Protein AF-A0A3D0DCD0-F1 (afdb_monomer_lite)

Secondary structure (DSSP, 8-state):
-HHHHHHHHHHHHHHHHHHTT---------HHHHHHHHHHHHHHHHHHHHHHHHHHH--------------TT-----SGGGS-----PPPPP-GGG--HHHHHHHHHHHHHHHHHHS------HHHHHHHHHHHHHHHHHHHTT--S--

Radius of gyration: 26.13 Å; chains: 1; bounding box: 40×80×51 Å

pLDDT: mean 80.03, std 15.35, range [44.09, 97.31]

Foldseek 3Di:
DVVVVVVVVVVVVVVVVVVVPPDDDDDPDDVVNVVVVVVVVVVVVVVVVVVVVVCVVDVPPPPDDDDDDPCPPPDDDDDPVVDDDFDFDDDDDPPPPPLVVLSVVQRVVQRVCCVPVVDRDRDDSVVVVVVVVVVVVVVCVVCVNPPPPD

Structure (mmCIF, N/CA/C/O backbone):
data_AF-A0A3D0DCD0-F1
#
_entry.id   AF-A0A3D0DCD0-F1
#
loop_
_atom_site.group_PDB
_atom_site.id
_atom_site.type_symbol
_atom_site.label_atom_id
_atom_site.label_alt_id
_atom_site.label_comp_id
_atom_site.label_asym_id
_atom_site.label_entity_id
_atom_site.label_seq_id
_atom_site.pdbx_PDB_ins_code
_atom_site.Cartn_x
_atom_site.Cartn_y
_atom_site.Cartn_z
_atom_site.occupancy
_atom_site.B_iso_or_equiv
_atom_site.auth_seq_id
_atom_site.auth_comp_id
_atom_site.auth_asym_id
_atom_site.auth_atom_id
_atom_site.pdbx_PDB_model_num
ATOM 1 N N . MET A 1 1 ? -16.677 56.353 12.614 1.00 52.00 1 MET A N 1
ATOM 2 C CA . MET A 1 1 ? -15.373 55.793 12.181 1.00 52.00 1 MET A CA 1
ATOM 3 C C . MET A 1 1 ? -14.628 55.001 13.269 1.00 52.00 1 MET A C 1
ATOM 5 O O . MET A 1 1 ? -14.106 53.947 12.947 1.00 52.00 1 MET A O 1
ATOM 9 N N . LYS A 1 2 ? -14.634 55.399 14.556 1.00 46.50 2 LYS A N 1
ATOM 10 C CA . LYS A 1 2 ? -13.934 54.660 15.641 1.00 46.50 2 LYS A CA 1
ATOM 11 C C . LYS A 1 2 ? -14.470 53.238 15.945 1.00 46.50 2 LYS A C 1
ATOM 13 O O . LYS A 1 2 ? -13.689 52.369 16.303 1.00 46.50 2 LYS A O 1
ATOM 18 N N . LYS A 1 3 ? -15.774 52.969 15.758 1.00 46.97 3 LYS A N 1
ATOM 19 C CA . LYS A 1 3 ? -16.386 51.642 16.018 1.00 46.97 3 LYS A CA 1
ATOM 20 C C . LYS A 1 3 ? -16.003 50.553 14.999 1.00 46.97 3 LYS A C 1
ATOM 22 O O . LYS A 1 3 ? -15.983 49.385 15.356 1.00 46.97 3 LYS A O 1
ATOM 27 N N . VAL A 1 4 ? -15.664 50.928 13.762 1.00 55.00 4 VAL A N 1
ATOM 28 C CA . VAL A 1 4 ? -15.296 49.973 12.696 1.00 55.00 4 VAL A CA 1
ATOM 29 C C . VAL A 1 4 ? -13.859 49.470 12.882 1.00 55.00 4 VAL A C 1
ATOM 31 O O . VAL A 1 4 ? -13.596 48.284 12.727 1.00 55.00 4 VAL A O 1
ATOM 34 N N . TYR A 1 5 ? -12.949 50.344 13.324 1.00 56.25 5 TYR A N 1
ATOM 35 C CA . TYR A 1 5 ? -11.561 49.972 13.625 1.00 56.25 5 TYR A CA 1
ATOM 36 C C . TYR A 1 5 ? -11.444 49.011 14.821 1.00 56.25 5 TYR A C 1
ATOM 38 O O . TYR A 1 5 ? -10.624 48.101 14.793 1.00 56.25 5 TYR A O 1
ATOM 46 N N . GLY A 1 6 ? -12.293 49.161 15.848 1.00 53.78 6 GLY A N 1
ATOM 47 C CA . GLY A 1 6 ? -12.302 48.257 17.007 1.00 53.78 6 GLY A CA 1
ATOM 48 C C . GLY A 1 6 ? -12.705 46.818 16.663 1.00 53.78 6 GLY A C 1
ATOM 49 O O . GLY A 1 6 ? -12.127 45.878 17.199 1.00 53.78 6 GLY A O 1
ATOM 50 N N . ILE A 1 7 ? -13.640 46.639 15.722 1.00 59.88 7 ILE A N 1
ATOM 51 C CA . ILE A 1 7 ? -14.075 45.314 15.247 1.00 59.88 7 ILE A CA 1
ATOM 52 C C . ILE A 1 7 ? -12.996 44.667 14.367 1.00 59.88 7 ILE A C 1
ATOM 54 O O . ILE A 1 7 ? -12.733 43.475 14.504 1.00 59.88 7 ILE A O 1
ATOM 58 N N . LEU A 1 8 ? -12.313 45.452 13.524 1.00 56.75 8 LEU A N 1
ATOM 59 C CA . LEU A 1 8 ? -11.202 44.955 12.702 1.00 56.75 8 LEU A CA 1
ATOM 60 C C . LEU A 1 8 ? -10.008 44.494 13.555 1.00 56.75 8 LEU A C 1
ATOM 62 O O . LEU A 1 8 ? -9.412 43.460 13.264 1.00 56.75 8 LEU A O 1
ATOM 66 N N . ILE A 1 9 ? -9.699 45.199 14.648 1.00 58.59 9 ILE A N 1
ATOM 67 C CA . ILE A 1 9 ? -8.647 44.786 15.593 1.00 58.59 9 ILE A CA 1
ATOM 68 C C . ILE A 1 9 ? -9.066 43.518 16.361 1.00 58.59 9 ILE A C 1
ATOM 70 O O . ILE A 1 9 ? -8.259 42.604 16.518 1.00 58.59 9 ILE A O 1
ATOM 74 N N . ALA A 1 10 ? -10.334 43.413 16.777 1.00 58.75 10 ALA A N 1
ATOM 75 C CA . ALA A 1 10 ? -10.853 42.241 17.489 1.00 58.75 10 ALA A CA 1
ATOM 76 C C . ALA A 1 10 ? -10.916 40.963 16.627 1.00 58.75 10 ALA A C 1
ATOM 78 O O . ALA A 1 10 ? -10.846 39.869 17.178 1.00 58.75 10 ALA A O 1
ATOM 79 N N . MET A 1 11 ? -11.010 41.079 15.296 1.00 57.28 11 MET A N 1
ATOM 80 C CA . MET A 1 11 ? -10.950 39.933 14.372 1.00 57.28 11 MET A CA 1
ATOM 81 C C . MET A 1 11 ? -9.523 39.552 13.953 1.00 57.28 11 MET A C 1
ATOM 83 O O . MET A 1 11 ? -9.273 38.390 13.637 1.00 57.28 11 MET A O 1
ATOM 87 N N . ALA A 1 12 ? -8.572 40.490 13.983 1.00 58.16 12 ALA A N 1
ATOM 88 C CA . ALA A 1 12 ? -7.178 40.215 13.631 1.00 58.16 12 ALA A CA 1
ATOM 89 C C . ALA A 1 12 ? -6.427 39.431 14.727 1.00 58.16 12 ALA A C 1
ATOM 91 O O . ALA A 1 12 ? -5.615 38.560 14.420 1.00 58.16 12 ALA A O 1
ATOM 92 N N . ILE A 1 13 ? -6.718 39.695 16.007 1.00 57.97 13 ILE A N 1
ATOM 93 C CA . ILE A 1 13 ? -6.025 39.066 17.147 1.00 57.97 13 ILE A CA 1
ATOM 94 C C . ILE A 1 13 ? -6.252 37.534 17.221 1.00 57.97 13 ILE A C 1
ATOM 96 O O . ILE A 1 13 ? -5.272 36.806 17.387 1.00 57.97 13 ILE A O 1
ATOM 100 N N . PRO A 1 14 ? -7.476 36.995 17.031 1.00 57.22 14 PRO A N 1
ATOM 101 C CA . PRO A 1 14 ? -7.714 35.548 17.011 1.00 57.22 14 PRO A CA 1
ATOM 102 C C . PRO A 1 14 ? -7.019 34.824 15.850 1.00 57.22 14 PRO A C 1
ATOM 104 O O . PRO A 1 14 ? -6.555 33.700 16.023 1.00 57.22 14 PRO A O 1
ATOM 107 N N . ALA A 1 15 ? 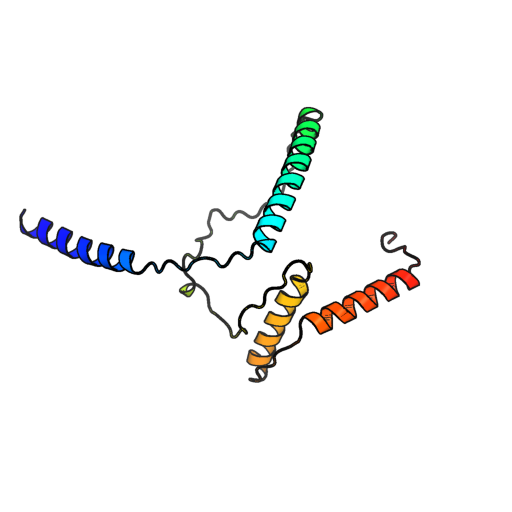-6.909 35.460 14.678 1.00 57.38 15 ALA A N 1
ATOM 108 C CA . ALA A 1 15 ? -6.250 34.869 13.511 1.00 57.38 15 ALA A CA 1
ATOM 109 C C . ALA A 1 15 ? -4.730 34.734 13.715 1.00 57.38 15 ALA A C 1
ATOM 111 O O . ALA A 1 15 ? -4.134 33.729 13.325 1.00 57.38 15 ALA A O 1
ATOM 112 N N . ILE A 1 16 ? -4.114 35.712 14.387 1.00 58.19 16 ILE A N 1
ATOM 113 C CA . ILE A 1 16 ? -2.691 35.676 14.752 1.00 58.19 16 ILE A CA 1
ATOM 114 C C . ILE A 1 16 ? -2.432 34.587 15.808 1.00 58.19 16 ILE A C 1
ATOM 116 O O . ILE A 1 16 ? -1.440 33.870 15.708 1.00 58.19 16 ILE A O 1
ATOM 120 N N . LEU A 1 17 ? -3.350 34.399 16.765 1.00 52.78 17 LEU A N 1
ATOM 121 C CA . LEU A 1 17 ? -3.265 33.334 17.777 1.00 52.78 17 LEU A CA 1
ATOM 122 C C . LEU A 1 17 ? -3.412 31.923 17.175 1.00 52.78 17 LEU A C 1
ATOM 124 O O . LEU A 1 17 ? -2.699 31.012 17.590 1.00 52.78 17 LEU A O 1
ATOM 128 N N . PHE A 1 18 ? -4.273 31.733 16.168 1.00 51.75 18 PHE A N 1
ATOM 129 C CA . PHE A 1 18 ? -4.405 30.445 15.466 1.00 51.75 18 PHE A CA 1
ATOM 130 C C . PHE A 1 18 ? -3.164 30.093 14.630 1.00 51.75 18 PHE A C 1
ATOM 132 O O . PHE A 1 18 ? -2.756 28.931 14.589 1.00 51.75 18 PHE A O 1
ATOM 139 N N . ALA A 1 19 ? -2.513 31.083 14.008 1.00 52.66 19 ALA A N 1
ATOM 140 C CA . ALA A 1 19 ? -1.268 30.867 13.265 1.00 52.66 19 ALA A CA 1
ATOM 141 C C . ALA A 1 19 ? -0.103 30.405 14.167 1.00 52.66 19 ALA A C 1
ATOM 143 O O . ALA A 1 19 ? 0.789 29.689 13.710 1.00 52.66 19 ALA A O 1
ATOM 144 N N . GLN A 1 20 ? -0.127 30.750 15.460 1.00 52.88 20 GLN A N 1
ATOM 145 C CA . GLN A 1 20 ? 0.896 30.349 16.435 1.00 52.88 20 GLN A CA 1
ATOM 146 C C . GLN A 1 20 ? 0.811 28.875 16.867 1.00 52.88 20 GLN A C 1
ATOM 148 O O . GLN A 1 20 ? 1.695 28.396 17.575 1.00 52.88 20 GLN A O 1
ATOM 153 N N . GLN A 1 21 ? -0.211 28.130 16.433 1.00 51.53 21 GLN A N 1
ATOM 154 C CA . GLN A 1 21 ? -0.392 26.720 16.793 1.00 51.53 21 GLN A CA 1
ATOM 155 C C . GLN A 1 21 ? 0.237 25.732 15.793 1.00 51.53 21 GLN A C 1
ATOM 157 O O . GLN A 1 21 ? 0.125 24.517 15.972 1.00 51.53 21 GLN A O 1
ATOM 162 N N . ALA A 1 22 ? 0.940 26.225 14.766 1.00 51.06 22 ALA A N 1
ATOM 163 C CA . ALA A 1 22 ? 1.744 25.394 13.877 1.00 51.06 22 ALA A CA 1
ATOM 164 C C . ALA A 1 22 ? 2.955 24.821 14.638 1.00 51.06 22 ALA A C 1
ATOM 166 O O . ALA A 1 22 ? 3.997 25.461 14.781 1.00 51.06 22 ALA A O 1
ATOM 167 N N . LYS A 1 23 ? 2.824 23.596 15.159 1.00 44.09 23 LYS A N 1
ATOM 168 C CA . LYS A 1 23 ? 3.952 22.864 15.747 1.00 44.09 23 LYS A CA 1
ATOM 169 C C . LYS A 1 23 ? 4.899 22.412 14.640 1.00 44.09 23 LYS A C 1
ATOM 171 O O . LYS A 1 23 ? 4.563 21.528 13.857 1.00 44.09 23 LYS A O 1
ATOM 176 N N . TYR A 1 24 ? 6.101 22.980 14.621 1.00 51.22 24 TYR A N 1
ATOM 177 C CA . TYR A 1 24 ? 7.213 22.445 13.846 1.00 51.22 24 TYR A CA 1
ATOM 178 C C . TYR A 1 24 ? 7.592 21.067 14.405 1.00 51.22 24 TYR A C 1
ATOM 180 O O . TYR A 1 24 ? 8.118 20.957 15.514 1.00 51.22 24 TYR A O 1
ATOM 188 N N . VAL A 1 25 ? 7.286 20.010 13.654 1.00 64.38 25 VAL A N 1
ATOM 189 C CA . VAL A 1 25 ? 7.764 18.655 13.934 1.00 64.38 25 VAL A CA 1
ATOM 190 C C . VAL A 1 25 ? 8.926 18.399 12.976 1.00 64.38 25 VAL A C 1
ATOM 192 O O . VAL A 1 25 ? 8.688 18.342 11.771 1.00 64.38 25 VAL A O 1
ATOM 195 N N . PRO A 1 26 ? 10.176 18.279 13.459 1.00 55.78 26 PRO A N 1
ATOM 196 C CA . PRO A 1 26 ? 11.295 17.976 12.581 1.00 55.78 26 PRO A CA 1
ATOM 197 C C . PRO A 1 26 ? 11.080 16.597 11.951 1.00 55.78 26 PRO A C 1
ATOM 199 O O . PRO A 1 26 ? 10.913 15.595 12.652 1.00 55.78 26 PRO A O 1
ATOM 202 N N . GLU A 1 27 ? 11.069 16.549 10.622 1.00 59.91 27 GLU A N 1
ATOM 203 C CA . GLU A 1 27 ? 11.018 15.302 9.869 1.00 59.91 27 GLU A CA 1
ATOM 204 C C . GLU A 1 27 ? 12.294 14.501 10.181 1.00 59.91 27 GLU A C 1
ATOM 206 O O . GLU A 1 27 ? 13.404 14.944 9.886 1.00 59.91 27 GLU A O 1
ATOM 211 N N . LYS A 1 28 ? 12.167 13.326 10.813 1.00 55.97 28 LYS A N 1
ATOM 212 C CA . LYS A 1 28 ? 13.308 12.421 11.026 1.00 55.97 28 LYS A CA 1
ATOM 213 C C . LYS A 1 28 ? 13.671 11.747 9.702 1.00 55.97 28 LYS A C 1
ATOM 215 O O . LYS A 1 28 ? 13.338 10.584 9.480 1.00 55.97 28 LYS A O 1
ATOM 220 N N . ARG A 1 29 ? 14.362 12.470 8.823 1.00 55.62 29 ARG A N 1
ATOM 221 C CA . ARG A 1 29 ? 15.019 11.875 7.657 1.00 55.62 29 ARG A CA 1
ATOM 222 C C . ARG A 1 29 ? 16.289 11.184 8.135 1.00 55.62 29 ARG A C 1
ATOM 224 O O . ARG A 1 29 ? 17.235 11.815 8.588 1.00 55.62 29 ARG A O 1
ATOM 231 N N . THR A 1 30 ? 16.291 9.858 8.114 1.00 60.62 30 THR A N 1
ATOM 232 C CA . THR A 1 30 ? 17.523 9.082 8.306 1.00 60.62 30 THR A CA 1
ATOM 233 C C . THR A 1 30 ? 18.448 9.329 7.115 1.00 60.62 30 THR A C 1
ATOM 235 O O . THR A 1 30 ? 17.951 9.337 5.991 1.00 60.62 30 THR A O 1
ATOM 238 N N . GLY A 1 31 ? 19.765 9.443 7.318 1.00 73.75 31 GLY A N 1
ATOM 239 C CA . GLY A 1 31 ? 20.726 9.728 6.234 1.00 73.75 31 GLY A CA 1
ATOM 240 C C . GLY A 1 31 ? 20.656 8.761 5.042 1.00 73.75 31 GLY A C 1
ATOM 241 O O . GLY A 1 31 ? 20.875 9.162 3.906 1.00 73.75 31 GLY A O 1
ATOM 242 N N . ILE A 1 32 ? 20.221 7.517 5.275 1.00 71.81 32 ILE A N 1
ATOM 243 C CA . ILE A 1 32 ? 19.950 6.532 4.217 1.00 71.81 32 ILE A CA 1
ATOM 244 C C . ILE A 1 32 ? 18.878 7.046 3.239 1.00 71.81 32 ILE A C 1
ATOM 246 O O . ILE A 1 32 ? 19.028 6.908 2.036 1.00 71.81 32 ILE A O 1
ATOM 250 N N . ILE A 1 33 ? 17.799 7.671 3.721 1.00 71.56 33 ILE A N 1
ATOM 251 C CA . ILE A 1 33 ? 16.725 8.198 2.860 1.00 71.56 33 ILE A CA 1
ATOM 252 C C . ILE A 1 33 ? 17.260 9.330 1.970 1.00 71.56 33 ILE A C 1
ATOM 254 O O . ILE A 1 33 ? 16.916 9.387 0.795 1.00 71.56 33 ILE A O 1
ATOM 258 N N . GLU A 1 34 ? 18.128 10.194 2.498 1.00 79.62 34 GLU A N 1
ATOM 259 C CA . GLU A 1 34 ? 18.741 11.288 1.730 1.00 79.62 34 GLU A CA 1
ATOM 260 C C . GLU A 1 34 ? 19.695 10.780 0.650 1.00 79.62 34 GLU A C 1
ATOM 262 O O . GLU A 1 34 ? 19.677 11.279 -0.474 1.00 79.62 34 GLU A O 1
ATOM 267 N N . GLU A 1 35 ? 20.499 9.768 0.968 1.00 79.94 35 GLU A N 1
ATOM 268 C CA . GLU A 1 35 ? 21.380 9.121 -0.004 1.00 79.94 35 GLU A CA 1
ATOM 269 C C . GLU A 1 35 ? 20.576 8.459 -1.131 1.00 79.94 35 GLU A C 1
ATOM 271 O O . GLU A 1 35 ? 20.897 8.601 -2.310 1.00 79.94 35 GLU A O 1
ATOM 276 N N . LEU A 1 36 ? 19.473 7.795 -0.783 1.00 78.25 36 LEU A N 1
ATOM 277 C CA . LEU A 1 36 ? 18.585 7.167 -1.756 1.00 78.25 36 LEU A CA 1
ATOM 278 C C . LEU A 1 36 ? 17.893 8.173 -2.679 1.00 78.25 36 LEU A C 1
ATOM 280 O O . LEU A 1 36 ? 17.741 7.877 -3.864 1.00 78.25 36 LEU A O 1
ATOM 284 N N . ILE A 1 37 ? 17.486 9.329 -2.148 1.00 80.94 37 ILE A N 1
ATOM 285 C CA . ILE A 1 37 ? 16.914 10.427 -2.938 1.00 80.94 37 ILE A CA 1
ATOM 286 C C . ILE A 1 37 ? 17.977 10.979 -3.887 1.00 80.94 37 ILE A C 1
ATOM 288 O O . ILE A 1 37 ? 17.740 11.041 -5.085 1.00 80.94 37 ILE A O 1
ATOM 292 N N . ARG A 1 38 ? 19.184 11.265 -3.387 1.00 83.00 38 ARG A N 1
ATOM 293 C CA . ARG A 1 38 ? 20.286 11.790 -4.208 1.00 83.00 38 ARG A CA 1
ATOM 294 C C . ARG A 1 38 ? 20.645 10.861 -5.368 1.00 83.00 38 ARG A C 1
ATOM 296 O O . ARG A 1 38 ? 20.854 11.320 -6.489 1.00 83.00 38 ARG A O 1
ATOM 303 N N . ASN A 1 39 ? 20.694 9.556 -5.107 1.00 83.50 39 ASN A N 1
ATOM 304 C CA . ASN A 1 39 ? 20.966 8.562 -6.140 1.00 83.50 39 ASN A CA 1
ATOM 305 C C . ASN A 1 39 ? 19.827 8.503 -7.170 1.00 83.50 39 ASN A C 1
ATOM 307 O O . ASN A 1 39 ? 20.099 8.430 -8.367 1.00 83.50 39 ASN A O 1
ATOM 311 N N . ALA A 1 40 ? 18.569 8.592 -6.726 1.00 81.38 40 ALA A N 1
ATOM 312 C CA . ALA A 1 40 ? 17.415 8.651 -7.621 1.00 81.38 40 ALA A CA 1
ATOM 313 C C . ALA A 1 40 ? 17.427 9.918 -8.495 1.00 81.38 40 ALA A C 1
ATOM 315 O O . ALA A 1 40 ? 17.269 9.809 -9.707 1.00 81.38 40 ALA A O 1
ATOM 316 N N . ASP A 1 41 ? 17.709 11.085 -7.912 1.00 84.88 41 ASP A N 1
ATOM 317 C CA . ASP A 1 41 ? 17.780 12.364 -8.629 1.00 84.88 41 ASP A CA 1
ATOM 318 C C . ASP A 1 41 ? 18.884 12.348 -9.697 1.00 84.88 41 ASP A C 1
ATOM 320 O O . ASP A 1 41 ? 18.690 12.828 -10.814 1.00 84.88 41 ASP A O 1
ATOM 324 N N . SER A 1 42 ? 20.039 11.747 -9.383 1.00 82.38 42 SER A N 1
ATOM 325 C CA . SER A 1 42 ? 21.143 11.619 -10.343 1.00 82.38 42 SER A CA 1
ATOM 326 C C . SER A 1 42 ? 20.804 10.707 -11.526 1.00 82.38 42 SER A C 1
ATOM 328 O O . SER A 1 42 ? 21.170 11.018 -12.658 1.00 82.38 42 SER A O 1
ATOM 330 N N . ALA A 1 43 ? 20.069 9.615 -11.289 1.00 81.81 43 ALA A N 1
ATOM 331 C CA . ALA A 1 43 ? 19.606 8.721 -12.346 1.00 81.81 43 ALA A CA 1
ATOM 332 C C . ALA A 1 43 ? 18.522 9.391 -13.205 1.00 81.81 43 ALA A C 1
ATOM 334 O O . ALA A 1 43 ? 18.586 9.326 -14.432 1.00 81.81 43 ALA A O 1
ATOM 335 N N . GLN A 1 44 ? 17.591 10.110 -12.570 1.00 84.69 44 GLN A N 1
ATOM 336 C CA . GLN A 1 44 ? 16.536 10.853 -13.257 1.00 84.69 44 GLN A CA 1
ATOM 337 C C . GLN A 1 44 ? 17.114 11.932 -14.179 1.00 84.69 44 GLN A C 1
ATOM 339 O O . GLN A 1 44 ? 16.686 12.051 -15.321 1.00 84.69 44 GLN A O 1
ATOM 344 N N . ALA A 1 45 ? 18.139 12.667 -13.737 1.00 87.12 45 ALA A N 1
ATOM 345 C CA . ALA A 1 45 ? 18.791 13.682 -14.567 1.00 87.12 45 ALA A CA 1
ATOM 346 C C . ALA A 1 45 ? 19.407 13.092 -15.851 1.00 87.12 45 ALA A C 1
ATOM 348 O O . ALA A 1 45 ? 19.371 13.720 -16.913 1.00 87.12 45 ALA A O 1
ATOM 349 N N . VAL A 1 46 ? 19.948 11.871 -15.771 1.00 87.19 46 VAL A N 1
ATOM 350 C CA . VAL A 1 46 ? 20.460 11.148 -16.943 1.00 87.19 46 VAL A CA 1
ATOM 351 C C . VAL A 1 46 ? 19.309 10.755 -17.870 1.00 87.19 46 VAL A C 1
ATOM 353 O O . VAL A 1 46 ? 19.378 11.031 -19.068 1.00 87.19 46 VAL A O 1
ATOM 356 N N . GLU A 1 47 ? 18.231 10.176 -17.342 1.00 85.69 47 GLU A N 1
ATOM 357 C CA . GLU A 1 47 ? 17.051 9.797 -18.134 1.00 85.69 47 GLU A CA 1
ATOM 358 C C . GLU A 1 47 ? 16.372 10.996 -18.806 1.00 85.69 47 GLU A C 1
ATOM 360 O O . GLU A 1 47 ? 16.007 10.925 -19.983 1.00 85.69 47 GLU A O 1
ATOM 365 N N . ASP A 1 48 ? 16.247 12.114 -18.097 1.00 89.62 48 ASP A N 1
ATOM 366 C CA . ASP A 1 48 ? 15.663 13.350 -18.614 1.00 89.62 48 ASP A CA 1
ATOM 367 C C . ASP A 1 48 ? 16.516 13.913 -19.758 1.00 89.62 48 ASP A C 1
ATOM 369 O O . ASP A 1 48 ? 15.977 14.351 -20.779 1.00 89.62 48 ASP A O 1
ATOM 373 N N . SER A 1 49 ? 17.849 13.829 -19.642 1.00 86.94 49 SER A N 1
ATOM 374 C CA . SER A 1 49 ? 18.764 14.231 -20.717 1.00 86.94 49 SER A CA 1
ATOM 375 C C . SER A 1 49 ? 18.566 13.380 -21.977 1.00 86.94 49 SER A C 1
ATOM 377 O O . SER A 1 49 ? 18.418 13.924 -23.074 1.00 86.94 49 SER A O 1
ATOM 379 N N . ILE A 1 50 ? 18.441 12.060 -21.825 1.00 87.12 50 ILE A N 1
ATOM 380 C CA . ILE A 1 50 ? 18.201 11.122 -22.929 1.00 87.12 50 ILE A CA 1
ATOM 381 C C . ILE A 1 50 ? 16.821 11.374 -23.547 1.00 87.12 50 ILE A C 1
ATOM 383 O O . ILE A 1 50 ? 16.688 11.463 -24.767 1.00 87.12 50 ILE A O 1
ATOM 387 N N . THR A 1 51 ? 15.797 11.560 -22.716 1.00 83.69 51 THR A N 1
ATOM 388 C CA . THR A 1 51 ? 14.425 11.845 -23.153 1.00 83.69 51 THR A CA 1
ATOM 389 C C . THR A 1 51 ? 14.355 13.156 -23.931 1.00 83.69 51 THR A C 1
ATOM 391 O O . THR A 1 51 ? 13.687 13.227 -24.963 1.00 83.69 51 THR A 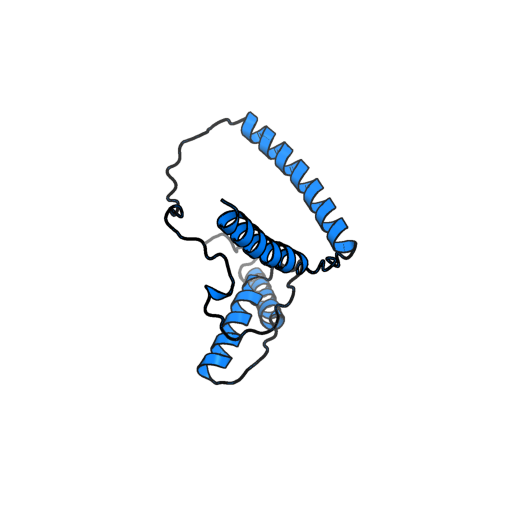O 1
ATOM 394 N N . SER A 1 52 ? 15.069 14.191 -23.477 1.00 84.00 52 SER A N 1
ATOM 395 C CA . SER A 1 52 ? 15.149 15.473 -24.181 1.00 84.00 52 SER A CA 1
ATOM 396 C C . SER A 1 52 ? 15.833 15.341 -25.546 1.00 84.00 52 SER A C 1
ATOM 398 O O . SER A 1 52 ? 15.349 15.914 -26.521 1.00 84.00 52 SER A O 1
ATOM 400 N N . ALA A 1 53 ? 16.881 14.515 -25.650 1.00 87.94 53 ALA A N 1
ATOM 401 C CA . ALA A 1 53 ? 17.565 14.235 -26.909 1.00 87.94 53 ALA A CA 1
ATOM 402 C C . ALA A 1 53 ? 16.673 13.452 -27.889 1.00 87.94 53 ALA A C 1
ATOM 404 O O . ALA A 1 53 ? 16.612 13.801 -29.066 1.00 87.94 53 ALA A O 1
ATOM 405 N N . ILE A 1 54 ? 15.921 12.456 -27.404 1.00 83.69 54 ILE A N 1
ATOM 406 C CA . ILE A 1 54 ? 14.959 11.687 -28.213 1.00 83.69 54 ILE A CA 1
ATOM 407 C C . ILE A 1 54 ? 13.832 12.594 -28.729 1.00 83.69 54 ILE A C 1
ATOM 409 O O . ILE A 1 54 ? 13.489 12.533 -29.910 1.00 83.69 54 ILE A O 1
ATOM 413 N N . ARG A 1 55 ? 13.286 13.468 -27.872 1.00 80.19 55 ARG A N 1
ATOM 414 C CA . ARG A 1 55 ? 12.250 14.446 -28.254 1.00 80.19 55 ARG A CA 1
ATOM 415 C C . ARG A 1 55 ? 12.767 15.484 -29.252 1.00 80.19 55 ARG A C 1
ATOM 417 O O . ARG A 1 55 ? 12.037 15.860 -30.159 1.00 80.19 55 ARG A O 1
ATOM 424 N N . ALA A 1 56 ? 14.022 15.917 -29.115 1.00 83.88 56 ALA A N 1
ATOM 425 C CA . ALA A 1 56 ? 14.663 16.811 -30.079 1.00 83.88 56 ALA A CA 1
ATOM 426 C C . ALA A 1 56 ? 14.898 16.141 -31.447 1.00 83.88 56 ALA A C 1
ATOM 428 O O . ALA A 1 56 ? 14.880 16.825 -32.468 1.00 83.88 56 ALA A O 1
ATOM 429 N N . GLN A 1 57 ? 15.106 14.819 -31.477 1.00 82.31 57 GLN A N 1
ATOM 430 C CA . GLN A 1 57 ? 15.290 14.043 -32.708 1.00 82.31 57 GLN A CA 1
ATOM 431 C C . GLN A 1 57 ? 13.976 13.692 -33.419 1.00 82.31 57 GLN A C 1
ATOM 433 O O . GLN A 1 57 ? 13.963 13.635 -34.645 1.00 82.31 57 GLN A O 1
ATOM 438 N N . ASN A 1 58 ? 12.888 13.471 -32.675 1.00 74.88 58 ASN A N 1
ATOM 439 C CA . ASN A 1 58 ? 11.566 13.139 -33.215 1.00 74.88 58 ASN A CA 1
ATOM 440 C C . ASN A 1 58 ? 10.492 14.096 -32.668 1.00 74.88 58 ASN A C 1
ATOM 442 O O . ASN A 1 58 ? 9.815 13.758 -31.695 1.00 74.88 58 ASN A O 1
ATOM 446 N N . PRO A 1 59 ? 10.299 15.272 -33.290 1.00 64.38 59 PRO A N 1
ATOM 447 C CA . PRO A 1 59 ? 9.311 16.268 -32.870 1.00 64.38 59 PRO A CA 1
ATOM 448 C C . PRO A 1 59 ? 7.870 15.918 -33.296 1.00 64.38 59 PRO A C 1
ATOM 450 O O . PRO A 1 59 ? 7.078 16.813 -33.581 1.00 64.38 59 PRO A O 1
ATOM 453 N N . GLU A 1 60 ? 7.509 14.632 -33.378 1.00 62.38 60 GLU A N 1
ATOM 454 C CA . GLU A 1 60 ? 6.130 14.220 -33.670 1.00 62.38 60 GLU A CA 1
ATOM 455 C C . GLU A 1 60 ? 5.215 14.498 -32.468 1.00 62.38 60 GLU A C 1
ATOM 457 O O . GLU A 1 60 ? 4.896 13.619 -31.666 1.00 62.38 60 GLU A O 1
ATOM 462 N N . ASP A 1 61 ? 4.736 15.735 -32.383 1.00 61.38 61 ASP A N 1
ATOM 463 C CA . ASP A 1 61 ? 3.502 16.074 -31.680 1.00 61.38 61 ASP A CA 1
ATOM 464 C C . ASP A 1 61 ? 2.316 15.614 -32.542 1.00 61.38 61 ASP A C 1
ATOM 466 O O . ASP A 1 61 ? 1.612 16.409 -33.169 1.00 61.38 61 ASP A O 1
ATOM 470 N N . SER A 1 62 ? 2.100 14.299 -32.630 1.00 63.59 62 SER A N 1
ATOM 471 C CA . SER A 1 62 ? 0.843 13.795 -33.181 1.00 63.59 62 SER A CA 1
ATOM 472 C C . SER A 1 62 ? -0.269 14.068 -32.166 1.00 63.59 62 SER A C 1
ATOM 474 O O . SER A 1 62 ? -0.235 13.596 -31.028 1.00 63.59 62 SER A O 1
ATOM 476 N N . GLU A 1 63 ? -1.267 14.869 -32.552 1.00 66.62 63 GLU A N 1
ATOM 477 C CA . GLU A 1 63 ? -2.459 15.087 -31.731 1.00 66.62 63 GLU A CA 1
ATOM 478 C C . GLU A 1 63 ? -3.256 13.780 -31.625 1.00 66.62 63 GLU A C 1
ATOM 480 O O . GLU A 1 63 ? -4.133 13.471 -32.436 1.00 66.62 63 GLU A O 1
ATOM 485 N N . TYR A 1 64 ? -2.964 12.988 -30.599 1.00 69.12 64 TYR A N 1
ATOM 486 C CA . TYR A 1 64 ? -3.769 11.830 -30.256 1.00 69.12 64 TYR A CA 1
ATOM 487 C C . TYR A 1 64 ? -4.936 12.264 -29.359 1.00 69.12 64 TYR A C 1
ATOM 489 O O . TYR A 1 64 ? -4.777 12.923 -28.328 1.00 69.12 64 TYR A O 1
ATOM 497 N N . LYS A 1 65 ? -6.157 11.866 -29.727 1.00 81.25 65 LYS A N 1
ATOM 498 C CA . LYS A 1 65 ? -7.333 12.076 -28.875 1.00 81.25 65 LYS A CA 1
ATOM 499 C C . LYS A 1 65 ? -7.267 11.118 -27.689 1.00 81.25 65 LYS A C 1
ATOM 501 O O . LYS A 1 65 ? -7.605 9.944 -27.815 1.00 81.25 65 LYS A O 1
ATOM 506 N N . VAL A 1 66 ? -6.859 11.621 -26.527 1.00 81.50 66 VAL A N 1
ATOM 507 C CA . VAL A 1 66 ? -7.010 10.913 -25.249 1.00 81.50 66 VAL A CA 1
ATOM 508 C C . VAL A 1 66 ? -8.325 11.273 -24.583 1.00 81.50 66 VAL A C 1
ATOM 510 O O . VAL A 1 66 ? -8.642 12.444 -24.384 1.00 81.50 66 VAL A O 1
ATOM 513 N N . ILE A 1 67 ? -9.050 10.250 -24.142 1.00 88.19 67 ILE A N 1
ATOM 514 C CA . ILE A 1 67 ? -10.128 10.427 -23.176 1.00 88.19 67 ILE A CA 1
ATOM 515 C C . ILE A 1 67 ? -9.464 10.727 -21.831 1.00 88.19 67 ILE A C 1
ATOM 517 O O . ILE A 1 67 ? -8.800 9.867 -21.250 1.00 88.19 67 ILE A O 1
ATOM 521 N N . ARG A 1 68 ? -9.619 11.956 -21.339 1.00 81.25 68 ARG A N 1
ATOM 522 C CA . ARG A 1 68 ? -9.230 12.332 -19.977 1.00 81.25 68 ARG A CA 1
ATOM 523 C C . ARG A 1 68 ? -10.469 12.656 -19.162 1.00 81.25 68 ARG A C 1
ATOM 525 O O . ARG A 1 68 ? -11.446 13.187 -19.678 1.00 81.25 68 ARG A O 1
ATOM 532 N N . PHE A 1 69 ? -10.410 12.333 -17.879 1.00 81.50 69 PHE A N 1
ATOM 533 C CA . PHE A 1 69 ? -11.457 12.700 -16.941 1.00 81.50 69 PHE A CA 1
ATOM 534 C C . PHE A 1 69 ? -11.398 14.211 -16.665 1.00 81.50 69 PHE A C 1
ATOM 536 O O . PHE A 1 69 ? -10.345 14.725 -16.283 1.00 81.50 69 PHE A O 1
ATOM 543 N N . ASP A 1 70 ? -12.513 14.918 -16.860 1.00 84.19 70 ASP A N 1
ATOM 544 C CA . ASP A 1 70 ? -12.618 16.349 -16.558 1.00 84.19 70 ASP A CA 1
ATOM 545 C C . ASP A 1 70 ? -12.855 16.555 -15.054 1.00 84.19 70 ASP A C 1
ATOM 547 O O . ASP A 1 70 ? -13.963 16.401 -14.539 1.00 84.19 70 ASP A O 1
ATOM 551 N N . ILE A 1 71 ? -11.783 16.890 -14.335 1.00 81.81 71 ILE A N 1
ATOM 552 C CA . ILE A 1 71 ? -11.815 17.210 -12.901 1.00 81.81 71 ILE A CA 1
ATOM 553 C C . ILE A 1 71 ? -12.183 18.673 -12.610 1.00 81.81 71 ILE A C 1
ATOM 555 O O . ILE A 1 71 ? -12.294 19.034 -11.439 1.00 81.81 71 ILE A O 1
ATOM 559 N N . GLY A 1 72 ? -12.373 19.530 -13.622 1.00 84.06 72 GLY A N 1
ATOM 560 C CA . GLY A 1 72 ? -12.503 20.982 -13.431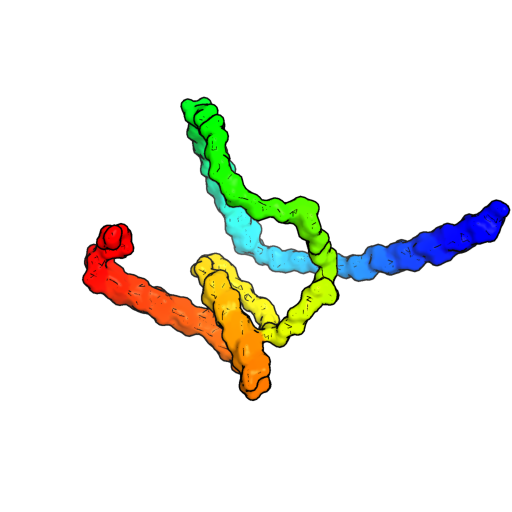 1.00 84.06 72 GLY A CA 1
ATOM 561 C C . GLY A 1 72 ? -13.707 21.408 -12.583 1.00 84.06 72 GLY A C 1
ATOM 562 O O . GLY A 1 72 ? -13.669 22.440 -11.918 1.00 84.06 72 GLY A O 1
ATOM 563 N N . LYS A 1 73 ? -14.765 20.592 -12.556 1.00 82.81 73 LYS A N 1
ATOM 564 C CA . LYS A 1 73 ? -15.986 20.843 -11.769 1.00 82.81 73 LYS A CA 1
ATOM 565 C C . LYS A 1 73 ? -15.961 20.207 -10.376 1.00 82.81 73 LYS A C 1
ATOM 567 O O . LYS A 1 73 ? -16.914 20.376 -9.615 1.00 82.81 73 LYS A O 1
ATOM 572 N N . LEU A 1 74 ? -14.914 19.456 -10.031 1.00 82.25 74 LEU A N 1
ATOM 573 C CA . LEU A 1 74 ? -14.841 18.746 -8.759 1.00 82.25 74 LEU A CA 1
ATOM 574 C C . LEU A 1 74 ? -14.357 19.695 -7.654 1.00 82.25 74 LEU A C 1
ATOM 576 O O . LEU A 1 74 ? -13.226 20.181 -7.680 1.00 82.25 74 LEU A O 1
ATOM 580 N N . LYS A 1 75 ? -15.196 19.936 -6.641 1.00 83.50 75 LYS A N 1
ATOM 581 C CA . LYS A 1 75 ? -14.770 20.637 -5.426 1.00 83.50 75 LYS A CA 1
ATOM 582 C C . LYS A 1 75 ? -13.816 19.725 -4.651 1.00 83.50 75 LYS A C 1
ATOM 584 O O . LYS A 1 75 ? -14.245 18.723 -4.084 1.00 83.50 75 LYS A O 1
ATOM 589 N N . ARG A 1 76 ? -12.524 20.055 -4.653 1.00 82.38 76 ARG A N 1
ATOM 590 C CA . ARG A 1 76 ? -11.501 19.315 -3.906 1.00 82.38 76 ARG A CA 1
ATOM 591 C C . ARG A 1 76 ? -11.798 19.416 -2.398 1.00 82.38 76 ARG A C 1
ATOM 593 O O . ARG A 1 76 ? -11.918 20.541 -1.913 1.00 82.38 76 ARG A O 1
ATOM 600 N N . PRO A 1 77 ? -11.909 18.289 -1.676 1.00 84.69 77 PRO A N 1
ATOM 601 C CA . PRO A 1 77 ? -11.978 18.296 -0.218 1.00 84.69 77 PRO A CA 1
ATOM 602 C C . PRO A 1 77 ? -10.716 18.935 0.360 1.00 84.69 77 PRO A C 1
ATOM 604 O O . PRO A 1 77 ? -9.611 18.656 -0.118 1.00 84.69 77 PRO A O 1
ATOM 607 N N . THR A 1 78 ? -10.872 19.801 1.355 1.00 83.94 78 THR A N 1
ATOM 608 C CA . THR A 1 78 ? -9.751 20.580 1.910 1.00 83.94 78 THR A CA 1
ATOM 609 C C . THR A 1 78 ? -9.300 20.016 3.253 1.00 83.94 78 THR A C 1
ATOM 611 O O . THR A 1 78 ? -8.133 20.174 3.614 1.00 83.94 78 THR A O 1
ATOM 614 N N . SER A 1 79 ? -10.191 19.344 3.988 1.00 85.25 79 SER A N 1
ATOM 615 C CA . SER A 1 79 ? -9.900 18.790 5.312 1.00 85.25 79 SER A CA 1
ATOM 616 C C . SER A 1 79 ? -10.213 17.297 5.404 1.00 85.25 79 SER A C 1
ATOM 618 O O . SER A 1 79 ? -10.915 16.720 4.576 1.00 85.25 79 SER A O 1
ATOM 620 N N . LEU A 1 80 ? -9.672 16.657 6.443 1.00 80.81 80 LEU A N 1
ATOM 621 C CA . LEU A 1 80 ? -9.971 15.261 6.768 1.00 80.81 80 LEU A CA 1
ATOM 622 C C . LEU A 1 80 ? -11.430 15.066 7.210 1.00 80.81 80 LEU A C 1
ATOM 624 O O . LEU A 1 80 ? -11.966 13.975 7.046 1.00 80.81 80 LEU A O 1
ATOM 628 N N . ASP A 1 81 ? -12.076 16.122 7.709 1.00 85.00 81 ASP A N 1
ATOM 629 C CA . ASP A 1 81 ? -13.471 16.099 8.170 1.00 85.00 81 ASP A CA 1
ATOM 630 C C . ASP A 1 81 ? -14.473 15.939 7.018 1.00 85.00 81 ASP A C 1
ATOM 632 O O . ASP A 1 81 ? -15.599 15.489 7.229 1.00 85.00 81 ASP A O 1
ATOM 636 N N . ASP A 1 82 ? -14.056 16.258 5.788 1.00 87.06 82 ASP A N 1
ATOM 637 C CA . ASP A 1 82 ? -14.849 16.027 4.578 1.00 87.06 82 ASP A CA 1
ATOM 638 C C . ASP A 1 82 ? -14.987 14.521 4.257 1.00 87.06 82 ASP A C 1
ATOM 640 O O . ASP A 1 82 ? -15.809 14.129 3.423 1.00 87.06 82 ASP A O 1
ATOM 644 N N . PHE A 1 83 ? -14.193 13.659 4.907 1.00 87.62 83 PHE A N 1
ATOM 645 C CA . PHE A 1 83 ? -14.173 12.219 4.671 1.00 87.62 83 PHE A CA 1
ATOM 646 C C . PHE A 1 83 ? -14.794 11.431 5.824 1.00 87.62 83 PH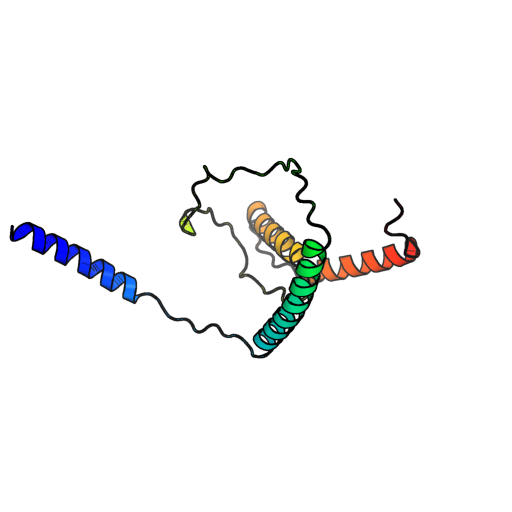E A C 1
ATOM 648 O O . PHE A 1 83 ? -14.551 11.666 7.006 1.00 87.62 83 PHE A O 1
ATOM 655 N N . LYS A 1 84 ? -15.554 10.390 5.472 1.00 89.50 84 LYS A N 1
ATOM 656 C CA . LYS A 1 84 ? -16.060 9.420 6.444 1.00 89.50 84 LYS A CA 1
ATOM 657 C C . LYS A 1 84 ? -14.991 8.371 6.751 1.00 89.50 84 LYS A C 1
ATOM 659 O O . LYS A 1 84 ? -14.934 7.326 6.100 1.00 89.50 84 LYS A O 1
ATOM 664 N N . THR A 1 85 ? -14.179 8.625 7.769 1.00 88.56 85 THR A N 1
ATOM 665 C CA . THR A 1 85 ? -13.140 7.688 8.215 1.00 88.56 85 THR A CA 1
ATOM 666 C C . THR A 1 85 ? -13.746 6.370 8.699 1.00 88.56 85 THR A C 1
ATOM 668 O O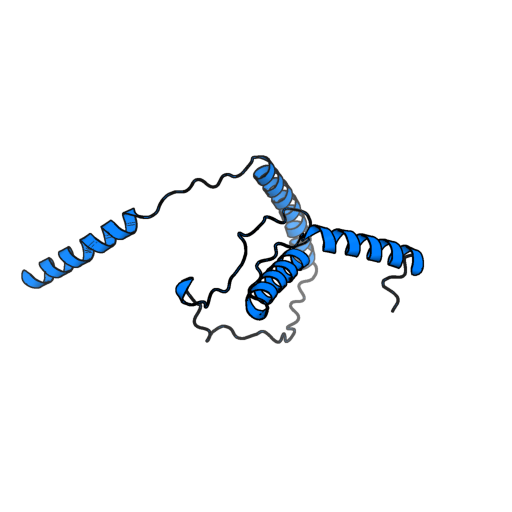 . THR A 1 85 ? -14.731 6.348 9.440 1.00 88.56 85 THR A O 1
ATOM 671 N N . GLN A 1 86 ? -13.160 5.259 8.256 1.00 89.88 86 GLN A N 1
ATOM 672 C CA . GLN A 1 86 ? -13.444 3.919 8.769 1.00 89.88 86 GLN A CA 1
ATOM 673 C C . GLN A 1 86 ? -12.304 3.458 9.674 1.00 89.88 86 GLN A C 1
ATOM 675 O O . GLN A 1 86 ? -11.222 4.041 9.681 1.00 89.88 86 GLN A O 1
ATOM 680 N N . PHE A 1 87 ? -12.548 2.404 10.450 1.00 92.94 87 PHE A N 1
ATOM 681 C CA . PHE A 1 87 ? -11.496 1.790 11.251 1.00 92.94 87 PHE A CA 1
ATOM 682 C C . PHE A 1 87 ? -10.335 1.337 10.359 1.00 92.94 87 PHE A C 1
ATOM 684 O O . PHE A 1 87 ? -10.551 0.621 9.388 1.00 92.94 87 PHE A O 1
ATOM 691 N N . HIS A 1 88 ? -9.113 1.702 10.729 1.00 92.12 88 HIS A N 1
ATOM 692 C CA . HIS A 1 88 ? -7.886 1.158 10.163 1.00 92.12 88 HIS A CA 1
ATOM 693 C C . HIS A 1 88 ? -6.810 1.112 11.253 1.00 92.12 88 HIS A C 1
ATOM 695 O O . HIS A 1 88 ? -6.867 1.857 12.237 1.00 92.12 88 HIS A O 1
ATOM 701 N N . PHE A 1 89 ? -5.817 0.242 11.090 1.00 92.88 89 PHE A N 1
ATOM 702 C CA . PHE A 1 89 ? -4.628 0.260 11.940 1.00 92.88 89 PHE A CA 1
ATOM 703 C C . PHE A 1 89 ? -3.695 1.420 11.559 1.00 92.88 89 PHE A C 1
ATOM 705 O O . PHE A 1 89 ? -3.795 1.949 10.447 1.00 92.88 89 PHE A O 1
ATOM 712 N N . PRO A 1 90 ? -2.782 1.842 12.455 1.00 92.00 90 PRO A N 1
ATOM 713 C CA . PRO A 1 90 ? -1.774 2.838 12.114 1.00 92.00 90 PRO A CA 1
ATOM 714 C C . PRO A 1 90 ? -1.003 2.433 10.849 1.00 92.00 90 PRO A C 1
ATOM 716 O O . PRO A 1 90 ? -0.651 1.259 10.708 1.00 92.00 90 PRO A O 1
ATOM 719 N N . PRO A 1 91 ? -0.742 3.376 9.929 1.00 84.88 91 PRO A N 1
ATOM 720 C CA . PRO A 1 91 ? -0.076 3.065 8.675 1.00 84.88 91 PRO A CA 1
ATOM 721 C C . PRO A 1 91 ? 1.339 2.540 8.933 1.00 84.88 91 PRO A C 1
ATOM 723 O O . PRO A 1 91 ? 2.131 3.159 9.645 1.00 84.88 91 PRO A O 1
ATOM 726 N N . LEU A 1 92 ? 1.652 1.397 8.326 1.00 85.19 92 LEU A N 1
ATOM 727 C CA . LEU A 1 92 ? 2.987 0.810 8.316 1.00 85.19 92 LEU A CA 1
ATOM 728 C C . LEU A 1 92 ? 3.714 1.208 7.029 1.00 85.19 92 LEU A C 1
ATOM 730 O O . LEU A 1 92 ? 3.126 1.248 5.948 1.00 85.19 92 LEU A O 1
ATOM 734 N N . GLY A 1 93 ? 5.009 1.498 7.138 1.00 85.38 93 GLY A N 1
ATOM 735 C CA . GLY A 1 93 ? 5.840 1.806 5.979 1.00 85.38 93 GLY A CA 1
ATOM 736 C C . GLY A 1 93 ? 6.173 0.544 5.184 1.00 85.38 93 GLY A C 1
ATOM 737 O O . GLY A 1 93 ? 6.789 -0.372 5.714 1.00 85.38 93 GLY A O 1
ATOM 738 N N . GLN A 1 94 ? 5.825 0.512 3.896 1.00 81.38 94 GLN A N 1
ATOM 739 C CA . GLN A 1 94 ? 6.236 -0.559 2.970 1.00 81.38 94 GLN A CA 1
ATOM 740 C C . GLN A 1 94 ? 7.717 -0.474 2.550 1.00 81.38 94 GLN A C 1
ATOM 742 O O . GLN A 1 94 ? 8.275 -1.436 2.017 1.00 81.38 94 GLN A O 1
ATOM 747 N N . TYR A 1 95 ? 8.349 0.689 2.745 1.00 86.81 95 TYR A N 1
ATOM 748 C CA . TYR A 1 95 ? 9.710 1.003 2.295 1.00 86.81 95 TYR A CA 1
ATOM 749 C C . TYR A 1 95 ? 9.937 0.643 0.807 1.00 86.81 95 TYR A C 1
ATOM 751 O O . TYR A 1 95 ? 9.028 0.741 -0.020 1.00 86.81 95 TYR A O 1
ATOM 759 N N . ARG A 1 96 ? 11.157 0.243 0.430 1.00 80.56 96 ARG A N 1
ATOM 760 C CA . ARG A 1 96 ? 11.561 -0.034 -0.962 1.00 80.56 96 ARG A CA 1
ATOM 761 C C . ARG A 1 96 ? 11.281 -1.477 -1.404 1.00 80.56 96 ARG A C 1
ATOM 763 O O . ARG A 1 96 ? 12.144 -2.122 -1.984 1.00 80.56 96 ARG A O 1
ATOM 770 N N . THR A 1 97 ? 10.098 -2.002 -1.098 1.00 84.94 97 THR A N 1
ATOM 771 C CA . THR A 1 97 ? 9.738 -3.401 -1.412 1.00 84.94 97 THR A CA 1
ATOM 772 C C . THR A 1 97 ? 8.810 -3.549 -2.620 1.00 84.94 97 THR A C 1
ATOM 774 O O . THR A 1 97 ? 8.639 -4.656 -3.118 1.00 84.94 97 THR A O 1
ATOM 777 N N . GLY A 1 98 ? 8.190 -2.460 -3.095 1.00 89.50 98 GLY A N 1
ATOM 778 C CA . GLY A 1 98 ? 7.229 -2.513 -4.208 1.00 89.50 98 GLY A CA 1
ATOM 779 C C . GLY A 1 98 ? 5.915 -3.239 -3.873 1.00 89.50 98 GLY A C 1
ATOM 780 O O . GLY A 1 98 ? 5.239 -3.740 -4.765 1.00 89.50 98 GLY A O 1
ATOM 781 N N . THR A 1 99 ? 5.543 -3.316 -2.591 1.00 94.06 99 THR A N 1
ATOM 782 C CA . THR A 1 99 ? 4.407 -4.122 -2.095 1.00 94.06 99 THR A CA 1
ATOM 783 C C . THR A 1 99 ? 3.145 -3.308 -1.767 1.00 94.06 99 THR A C 1
ATOM 785 O O . THR A 1 99 ? 2.266 -3.796 -1.060 1.00 94.06 99 THR A O 1
ATOM 788 N N . CYS A 1 100 ? 3.001 -2.085 -2.298 1.00 92.12 100 CYS A N 1
ATOM 789 C CA . CYS A 1 100 ? 1.859 -1.190 -2.016 1.00 92.12 100 CYS A CA 1
ATOM 790 C C . CYS A 1 100 ? 0.487 -1.839 -2.254 1.00 92.12 100 CYS A C 1
ATOM 792 O O . CYS A 1 100 ? -0.467 -1.601 -1.512 1.00 92.12 100 CYS A O 1
ATOM 794 N N . TRP A 1 101 ? 0.394 -2.686 -3.278 1.00 93.81 101 TRP A N 1
ATOM 795 C CA . TRP A 1 101 ? -0.802 -3.452 -3.615 1.00 93.81 101 TRP A CA 1
ATOM 796 C C . TRP A 1 101 ? -1.234 -4.376 -2.467 1.00 93.81 101 TRP A C 1
ATOM 798 O O . TRP A 1 101 ? -2.420 -4.485 -2.176 1.00 93.81 101 TRP A O 1
ATOM 808 N N . CYS A 1 102 ? -0.281 -4.983 -1.754 1.00 94.31 102 CYS A N 1
ATOM 809 C CA . CYS A 1 102 ? -0.584 -5.855 -0.626 1.00 94.31 102 CYS A CA 1
ATOM 810 C C . CYS A 1 102 ? -1.010 -5.047 0.607 1.00 94.31 102 CYS A C 1
ATOM 812 O O . CYS A 1 102 ? -1.993 -5.393 1.257 1.00 94.31 102 CYS A O 1
ATOM 814 N N . PHE A 1 103 ? -0.324 -3.940 0.904 1.00 94.12 103 PHE A N 1
ATOM 815 C CA . PHE A 1 103 ? -0.644 -3.079 2.051 1.00 94.12 103 PHE A CA 1
ATOM 816 C C . PHE A 1 103 ? -2.030 -2.424 1.912 1.00 94.12 103 PHE A C 1
ATOM 818 O O . PHE A 1 103 ? -2.805 -2.374 2.869 1.00 94.12 103 PHE A O 1
ATOM 825 N N . SER A 1 104 ? -2.382 -1.973 0.706 1.00 93.00 104 SER A N 1
ATOM 826 C CA . SER A 1 104 ? -3.710 -1.408 0.425 1.00 93.00 104 SER A CA 1
ATOM 827 C C . SER A 1 104 ? -4.817 -2.463 0.518 1.00 93.00 104 SER A C 1
ATOM 829 O O . SER A 1 104 ? -5.809 -2.235 1.206 1.00 93.00 104 SER A O 1
ATOM 831 N N . ALA A 1 105 ? -4.630 -3.643 -0.081 1.00 94.62 105 ALA A N 1
ATOM 832 C CA . ALA A 1 105 ? -5.611 -4.725 0.008 1.00 94.62 105 ALA A CA 1
ATOM 833 C C . ALA A 1 105 ? -5.774 -5.249 1.445 1.00 94.62 105 ALA A C 1
ATOM 835 O O . ALA A 1 105 ? -6.893 -5.455 1.909 1.00 94.62 105 ALA A O 1
ATOM 836 N N . THR A 1 106 ? -4.668 -5.423 2.172 1.00 95.50 106 THR A N 1
ATOM 837 C CA . THR A 1 106 ? -4.687 -5.925 3.553 1.00 95.50 106 THR A CA 1
ATOM 838 C C . THR A 1 106 ? -5.389 -4.947 4.485 1.00 95.50 106 THR A C 1
ATOM 840 O O . THR A 1 106 ? -6.264 -5.366 5.237 1.00 95.50 106 THR A O 1
ATOM 843 N N . SER A 1 107 ? -5.089 -3.646 4.394 1.00 94.38 107 SER A N 1
ATOM 844 C CA . SER A 1 107 ? -5.761 -2.647 5.238 1.00 94.38 107 SER A CA 1
ATOM 845 C C . SER A 1 107 ? -7.271 -2.601 4.987 1.00 94.38 107 SER A C 1
ATOM 847 O O . SER A 1 107 ? -8.045 -2.538 5.938 1.00 94.38 107 SER A O 1
ATOM 849 N N . PHE A 1 108 ? -7.709 -2.738 3.730 1.00 94.44 108 PHE A N 1
ATOM 850 C CA . PHE A 1 108 ? -9.130 -2.857 3.401 1.00 94.44 108 PHE A CA 1
ATOM 851 C C . PHE A 1 108 ? -9.777 -4.108 4.015 1.00 94.44 108 PHE A C 1
ATOM 853 O O . PHE A 1 108 ? -10.854 -4.017 4.606 1.00 94.44 108 PHE A O 1
ATOM 860 N N . LEU A 1 109 ? -9.122 -5.270 3.922 1.00 95.00 109 LEU A N 1
ATOM 861 C CA . LEU A 1 109 ? -9.629 -6.513 4.512 1.00 95.00 109 LEU A CA 1
ATOM 862 C C . LEU A 1 109 ? -9.727 -6.433 6.040 1.00 95.00 109 LEU A C 1
ATOM 864 O O . LEU A 1 109 ? -10.704 -6.910 6.613 1.00 95.00 109 LEU A O 1
ATOM 868 N N . GLU A 1 110 ? -8.757 -5.806 6.704 1.00 95.75 110 GLU A N 1
ATOM 869 C CA . GLU A 1 110 ? -8.785 -5.569 8.153 1.00 95.75 110 GLU A CA 1
ATOM 870 C C . GLU A 1 110 ? -9.954 -4.657 8.558 1.00 95.75 110 GLU A C 1
ATOM 872 O O . GLU A 1 110 ? -10.651 -4.932 9.542 1.00 95.75 110 GLU A O 1
ATOM 877 N N . THR A 1 111 ? -10.210 -3.600 7.780 1.00 96.00 111 THR A N 1
ATOM 878 C CA . THR A 1 111 ? -11.372 -2.720 7.963 1.00 96.00 111 THR A CA 1
ATOM 879 C C . THR A 1 111 ? -12.684 -3.482 7.794 1.00 96.00 111 THR A C 1
ATOM 881 O O . THR A 1 111 ? -13.578 -3.361 8.635 1.00 96.00 111 THR A O 1
ATOM 884 N N . GLU A 1 112 ? -12.808 -4.292 6.743 1.00 95.69 112 GLU A N 1
ATOM 885 C CA . GLU A 1 112 ? -14.028 -5.055 6.467 1.00 95.69 112 GLU A CA 1
ATOM 886 C C . GLU A 1 112 ? -14.269 -6.164 7.493 1.00 95.69 112 GLU A C 1
ATOM 888 O O . GLU A 1 112 ? -15.407 -6.353 7.929 1.00 95.69 112 GLU A O 1
ATOM 893 N N . ALA A 1 113 ? -13.213 -6.839 7.954 1.00 95.50 113 ALA A N 1
ATOM 894 C CA . ALA A 1 113 ? -13.304 -7.807 9.041 1.00 95.50 113 ALA A CA 1
ATOM 895 C C . ALA A 1 113 ? -13.864 -7.147 10.308 1.00 95.50 113 ALA A C 1
ATOM 897 O O . ALA A 1 113 ? -14.817 -7.661 10.902 1.00 95.50 113 ALA A O 1
ATOM 898 N N . ALA A 1 114 ? -13.354 -5.967 10.670 1.00 95.88 114 ALA A N 1
ATOM 899 C CA . ALA A 1 114 ? -13.867 -5.210 11.806 1.00 95.88 114 ALA A CA 1
ATOM 900 C C . ALA A 1 114 ? -15.313 -4.728 11.590 1.00 95.88 114 ALA A C 1
ATOM 902 O O . ALA A 1 114 ? -16.110 -4.769 12.526 1.00 95.88 114 ALA A O 1
ATOM 903 N N . ARG A 1 115 ? -15.678 -4.308 10.372 1.00 95.12 115 ARG A N 1
ATOM 904 C CA . ARG A 1 115 ? -17.030 -3.825 10.043 1.00 95.12 115 ARG A CA 1
ATOM 905 C C . ARG A 1 115 ? -18.083 -4.933 10.090 1.00 95.12 115 ARG A C 1
ATOM 907 O O . ARG A 1 115 ? -19.197 -4.681 10.541 1.00 95.12 115 ARG A O 1
ATOM 914 N N . GLN A 1 116 ? -17.758 -6.125 9.590 1.00 95.88 116 GLN A N 1
ATOM 915 C CA . GLN A 1 116 ? -18.716 -7.227 9.454 1.00 95.88 116 GLN A CA 1
ATOM 916 C C . GLN A 1 116 ? -18.789 -8.109 10.702 1.00 95.88 116 GLN A C 1
ATOM 918 O O . GLN A 1 116 ? -19.878 -8.505 11.104 1.00 95.88 116 GLN A O 1
ATOM 923 N N . SER A 1 117 ? -17.642 -8.419 11.313 1.00 94.50 117 SER A N 1
ATOM 924 C CA . SER A 1 117 ? -17.567 -9.350 12.450 1.00 94.50 117 SER A CA 1
ATOM 925 C C . SER A 1 117 ? -17.397 -8.662 13.807 1.00 94.50 117 SER A C 1
ATOM 927 O O . SER A 1 117 ? -17.524 -9.309 14.842 1.00 94.50 117 SER A O 1
ATOM 929 N N . GLY A 1 118 ? -17.055 -7.369 13.825 1.00 92.56 118 GLY A N 1
ATOM 930 C CA . GLY A 1 118 ? -16.651 -6.653 15.040 1.00 92.56 118 GLY A CA 1
ATOM 931 C C . GLY A 1 118 ? -15.245 -7.011 15.541 1.00 92.56 118 GLY A C 1
ATOM 932 O O . GLY A 1 118 ? -14.737 -6.361 16.457 1.00 92.56 118 GLY A O 1
ATOM 933 N N . CYS A 1 119 ? -14.586 -8.011 14.946 1.00 93.25 119 CYS A N 1
ATOM 934 C CA . CYS A 1 119 ? -13.259 -8.455 15.349 1.00 93.25 119 CYS A CA 1
ATOM 935 C C . CYS A 1 119 ? -12.165 -7.643 14.647 1.00 93.25 119 CYS A C 1
ATOM 937 O O . CYS A 1 119 ? -12.072 -7.612 13.421 1.00 93.25 119 CYS A O 1
ATOM 939 N N . LYS A 1 120 ? -11.290 -7.019 15.439 1.00 94.56 120 LYS A N 1
ATOM 940 C CA . LYS A 1 120 ? -10.105 -6.315 14.938 1.00 94.56 120 LYS A CA 1
ATOM 941 C C . LYS A 1 120 ? -8.947 -7.301 14.836 1.00 94.56 120 LYS A C 1
ATOM 943 O O . LYS A 1 120 ? -8.318 -7.621 15.840 1.00 94.56 120 LYS A O 1
ATOM 948 N N . VAL A 1 121 ? -8.676 -7.777 13.627 1.00 93.81 121 VAL A N 1
ATOM 949 C CA . VAL A 1 121 ? -7.549 -8.671 13.332 1.00 93.81 121 VAL A CA 1
ATOM 950 C C . VAL A 1 121 ? -6.441 -7.887 12.646 1.00 93.81 121 VAL A C 1
ATOM 952 O O . VAL A 1 121 ? -6.726 -7.128 11.727 1.00 93.81 121 VAL A O 1
ATOM 955 N N . LYS A 1 122 ? -5.189 -8.061 13.079 1.00 94.25 122 LYS A N 1
ATOM 956 C CA . LYS A 1 122 ? -4.028 -7.556 12.340 1.00 94.25 122 LYS A CA 1
ATOM 957 C C . LYS A 1 122 ? -3.468 -8.690 11.497 1.00 94.25 122 LYS A C 1
ATOM 959 O O . LYS A 1 122 ? -2.999 -9.693 12.036 1.00 94.25 122 LYS A O 1
ATOM 964 N N . LEU A 1 123 ? -3.529 -8.526 10.186 1.00 93.62 123 LEU A N 1
ATOM 965 C CA . LEU A 1 123 ? -2.960 -9.449 9.220 1.00 93.62 123 LEU A CA 1
ATOM 966 C C . LEU A 1 123 ? -1.517 -9.042 8.909 1.00 93.62 123 LEU A C 1
ATOM 968 O O . LEU A 1 123 ? -1.148 -7.869 8.991 1.00 93.62 123 LEU A O 1
ATOM 972 N N . SER A 1 124 ? -0.698 -10.032 8.562 1.00 93.75 124 SER A N 1
ATOM 973 C CA . SER A 1 124 ? 0.660 -9.804 8.071 1.00 93.75 124 SER A CA 1
ATOM 974 C C . SER A 1 124 ? 0.618 -9.581 6.564 1.00 93.75 124 SER A C 1
ATOM 976 O O . SER A 1 124 ? 0.359 -10.515 5.805 1.00 93.75 124 SER A O 1
ATOM 978 N N . GLU A 1 125 ? 0.925 -8.365 6.120 1.00 93.25 125 GLU A N 1
ATOM 979 C CA . GLU A 1 125 ? 1.037 -8.012 4.701 1.00 93.25 125 GLU A CA 1
ATOM 980 C C . GLU A 1 125 ? 2.102 -8.883 4.010 1.00 93.25 125 GLU A C 1
ATOM 982 O O . GLU A 1 125 ? 1.958 -9.302 2.860 1.00 93.25 125 GLU A O 1
ATOM 987 N N . MET A 1 126 ? 3.171 -9.221 4.738 1.00 93.38 126 MET A N 1
ATOM 988 C CA . MET A 1 126 ? 4.272 -10.020 4.207 1.00 93.38 126 MET A CA 1
ATOM 989 C C . MET A 1 126 ? 3.922 -11.493 3.994 1.00 93.38 126 MET A C 1
ATOM 991 O O . MET A 1 126 ? 4.584 -12.146 3.188 1.00 93.38 126 MET A O 1
ATOM 995 N N . TYR A 1 127 ? 2.880 -12.013 4.650 1.00 95.00 127 TYR A N 1
ATOM 996 C CA . TYR A 1 127 ? 2.414 -13.382 4.417 1.00 95.00 127 TYR A CA 1
ATOM 997 C C . TYR A 1 127 ? 1.931 -13.558 2.972 1.00 95.00 127 TYR A C 1
ATOM 999 O O . TYR A 1 127 ? 2.402 -14.441 2.255 1.00 95.00 127 TYR A O 1
ATOM 1007 N N . THR A 1 128 ? 1.063 -12.659 2.505 1.00 95.44 128 THR A N 1
ATOM 1008 C CA . THR A 1 128 ? 0.559 -12.674 1.125 1.00 95.44 128 THR A CA 1
ATOM 1009 C C . THR A 1 128 ? 1.686 -12.448 0.118 1.00 95.44 128 THR A C 1
ATOM 1011 O O . THR A 1 128 ? 1.773 -13.163 -0.877 1.00 95.44 128 THR A O 1
ATOM 1014 N N . VAL A 1 129 ? 2.595 -11.503 0.393 1.00 95.12 129 VAL A N 1
ATOM 1015 C CA . VAL A 1 129 ? 3.749 -11.218 -0.482 1.00 95.12 129 VAL A CA 1
ATOM 1016 C C . VAL A 1 129 ? 4.651 -12.443 -0.642 1.00 95.12 129 VAL A C 1
ATOM 1018 O O . VAL A 1 129 ? 5.092 -12.747 -1.748 1.00 95.12 129 VAL A O 1
ATOM 1021 N N . TYR A 1 130 ? 4.919 -13.158 0.450 1.00 95.69 130 TYR A N 1
ATOM 1022 C CA . TYR A 1 130 ? 5.727 -14.372 0.418 1.00 95.69 130 TYR A CA 1
ATOM 1023 C C . TYR A 1 130 ? 5.112 -15.437 -0.498 1.00 95.69 130 TYR A C 1
ATOM 1025 O O . TYR A 1 130 ? 5.793 -15.965 -1.380 1.00 95.69 130 TYR A O 1
ATOM 1033 N N . HIS A 1 131 ? 3.817 -15.715 -0.332 1.00 96.38 131 HIS A N 1
ATOM 1034 C CA . HIS A 1 131 ? 3.120 -16.704 -1.151 1.00 96.38 131 HIS A CA 1
ATOM 1035 C C . HIS A 1 131 ? 3.018 -16.285 -2.621 1.00 96.38 131 HIS A C 1
ATOM 1037 O O . HIS A 1 131 ? 3.225 -17.121 -3.498 1.00 96.38 131 HIS A O 1
ATOM 1043 N N . GLU A 1 132 ? 2.808 -15.000 -2.899 1.00 95.25 132 GLU A N 1
ATOM 1044 C CA . GLU A 1 132 ? 2.818 -14.472 -4.265 1.00 95.25 132 GLU A CA 1
ATOM 1045 C C . GLU A 1 132 ? 4.167 -14.719 -4.958 1.00 95.25 132 GLU A C 1
ATOM 1047 O O . GLU A 1 132 ? 4.214 -15.159 -6.107 1.00 95.25 132 GLU A O 1
ATOM 1052 N N . TYR A 1 133 ? 5.288 -14.496 -4.263 1.00 95.00 133 TYR A N 1
ATOM 1053 C CA . TYR A 1 133 ? 6.606 -14.784 -4.834 1.00 95.00 133 TYR A CA 1
ATOM 1054 C C . TYR A 1 133 ? 6.840 -16.277 -5.069 1.00 95.00 133 TYR A C 1
ATOM 1056 O O . TYR A 1 133 ? 7.431 -16.642 -6.090 1.00 95.00 133 TYR A O 1
ATOM 1064 N N . LEU A 1 134 ? 6.352 -17.146 -4.178 1.00 97.31 134 LEU A N 1
ATOM 1065 C CA . LEU A 1 134 ? 6.403 -18.591 -4.402 1.00 97.31 134 LEU A CA 1
ATOM 1066 C C . LEU A 1 134 ? 5.602 -18.998 -5.642 1.00 97.31 134 LEU A C 1
ATOM 1068 O O . LEU A 1 134 ? 6.106 -19.772 -6.458 1.00 97.31 134 LEU A O 1
ATOM 1072 N N . GLU A 1 135 ? 4.392 -18.470 -5.818 1.00 96.12 135 GLU A N 1
ATOM 1073 C CA . GLU A 1 135 ? 3.561 -18.793 -6.979 1.00 96.12 135 GLU A CA 1
ATOM 1074 C C . GLU A 1 135 ? 4.145 -18.238 -8.278 1.00 96.12 135 GLU A C 1
ATOM 1076 O O . GLU A 1 135 ? 4.174 -18.953 -9.281 1.00 96.12 135 GLU A O 1
ATOM 1081 N N . LYS A 1 136 ? 4.737 -17.038 -8.258 1.00 93.81 136 LYS A N 1
ATOM 1082 C CA . LYS A 1 136 ? 5.502 -16.517 -9.404 1.00 93.81 136 LYS A CA 1
ATOM 1083 C C . LYS A 1 136 ? 6.672 -17.422 -9.773 1.00 93.81 136 LYS A C 1
ATOM 1085 O O . LYS A 1 136 ? 6.854 -17.728 -10.951 1.00 93.81 136 LYS A O 1
ATOM 1090 N N . ALA A 1 137 ? 7.438 -17.897 -8.791 1.00 95.69 137 ALA A N 1
ATOM 1091 C CA . ALA A 1 137 ? 8.549 -18.814 -9.037 1.00 95.69 137 ALA A CA 1
ATOM 1092 C C . ALA A 1 137 ? 8.063 -20.159 -9.607 1.00 95.69 137 ALA A C 1
ATOM 1094 O O . ALA A 1 137 ? 8.598 -20.640 -10.610 1.00 95.69 137 ALA A O 1
ATOM 1095 N N . ARG A 1 138 ? 7.005 -20.748 -9.031 1.00 96.38 138 ARG A N 1
ATOM 1096 C CA . ARG A 1 138 ? 6.385 -21.980 -9.555 1.00 96.38 138 ARG A CA 1
ATOM 1097 C C . ARG A 1 138 ? 5.875 -21.783 -10.978 1.00 96.38 138 ARG A C 1
ATOM 1099 O O . ARG A 1 138 ? 6.095 -22.641 -11.832 1.00 96.38 138 ARG A O 1
ATOM 1106 N N . HIS A 1 139 ? 5.203 -20.667 -11.241 1.00 94.25 139 HIS A N 1
ATOM 1107 C CA . HIS A 1 139 ? 4.682 -20.337 -12.559 1.00 94.25 139 HIS A CA 1
ATOM 1108 C C . HIS A 1 139 ? 5.809 -20.171 -13.583 1.00 94.25 139 HIS A C 1
ATOM 1110 O O . HIS A 1 139 ? 5.711 -20.706 -14.687 1.00 94.25 139 HIS A O 1
ATOM 1116 N N . PHE A 1 140 ? 6.906 -19.508 -13.216 1.00 94.38 140 PHE A N 1
ATOM 1117 C CA . PHE A 1 140 ? 8.085 -19.370 -14.070 1.00 94.38 140 PHE A CA 1
ATOM 1118 C C . PHE A 1 140 ? 8.667 -20.735 -14.465 1.00 94.38 140 PHE A C 1
ATOM 1120 O O . PHE A 1 140 ? 8.896 -20.994 -15.646 1.00 94.38 140 PHE A O 1
ATOM 1127 N N . VAL A 1 141 ? 8.831 -21.646 -13.500 1.00 95.31 141 VAL A N 1
ATOM 1128 C CA . VAL A 1 141 ? 9.315 -23.012 -13.770 1.00 95.31 141 VAL A CA 1
ATOM 1129 C C . VAL A 1 141 ? 8.340 -23.777 -14.673 1.00 95.31 141 VAL A C 1
ATOM 1131 O O . VAL A 1 141 ? 8.765 -24.411 -15.639 1.00 95.31 141 VAL A O 1
ATOM 1134 N N . ARG A 1 142 ? 7.029 -23.690 -14.409 1.00 94.62 142 ARG A N 1
ATOM 1135 C CA . ARG A 1 142 ? 5.983 -24.373 -15.198 1.00 94.62 142 ARG A CA 1
ATOM 1136 C C . ARG A 1 142 ? 5.897 -23.869 -16.638 1.00 94.62 142 ARG A C 1
ATOM 1138 O O . ARG A 1 142 ? 5.762 -24.675 -17.551 1.00 94.62 142 ARG A O 1
ATOM 1145 N N . SER A 1 143 ? 5.985 -22.557 -16.835 1.00 94.38 143 SER A N 1
ATOM 1146 C CA . SER A 1 143 ? 5.970 -21.913 -18.157 1.00 94.38 143 SER A CA 1
ATOM 1147 C C . SER A 1 143 ? 7.318 -21.998 -18.879 1.00 94.38 143 SER A C 1
ATOM 1149 O O . SER A 1 143 ? 7.413 -21.629 -20.051 1.00 94.38 143 SER A O 1
ATOM 1151 N N . ARG A 1 144 ? 8.372 -22.475 -18.197 1.00 91.75 144 ARG A N 1
ATOM 1152 C CA . ARG A 1 144 ? 9.768 -22.422 -18.664 1.00 91.75 144 ARG A CA 1
ATOM 1153 C C . ARG A 1 144 ? 10.185 -21.002 -19.069 1.00 91.75 144 ARG A C 1
ATOM 1155 O O . ARG A 1 144 ? 10.902 -20.819 -20.046 1.00 91.75 144 ARG A O 1
ATOM 1162 N N . GLY A 1 145 ? 9.685 -20.003 -18.345 1.00 88.06 145 GLY A N 1
ATOM 1163 C CA . GLY A 1 145 ? 9.918 -18.588 -18.628 1.00 88.06 145 GLY A CA 1
ATOM 1164 C C . GLY A 1 145 ? 9.031 -17.970 -19.715 1.00 88.06 145 GLY A C 1
ATOM 1165 O O . GLY A 1 145 ? 9.144 -16.770 -19.954 1.00 88.06 145 GLY A O 1
ATOM 1166 N N . ASN A 1 146 ? 8.114 -18.719 -20.338 1.00 85.19 146 ASN A N 1
ATOM 1167 C CA . ASN A 1 146 ? 7.168 -18.177 -21.323 1.00 85.19 146 ASN A CA 1
ATOM 1168 C C . ASN A 1 146 ? 5.962 -17.510 -20.640 1.00 85.19 146 ASN A C 1
ATOM 1170 O O . ASN A 1 146 ? 4.846 -18.017 -20.703 1.00 85.19 146 ASN A O 1
ATOM 1174 N N . TYR A 1 147 ? 6.193 -16.384 -19.965 1.00 70.19 147 TYR A N 1
ATOM 1175 C CA . TYR A 1 147 ? 5.138 -15.618 -19.283 1.00 70.19 147 TYR A CA 1
ATOM 1176 C C . TYR A 1 147 ? 4.386 -14.648 -20.216 1.00 70.19 147 TYR A C 1
ATOM 1178 O O . TYR A 1 147 ? 3.277 -14.230 -19.904 1.00 70.19 147 TYR A O 1
ATOM 1186 N N . TRP A 1 148 ? 4.986 -14.278 -21.355 1.00 63.12 148 TRP A N 1
ATOM 1187 C CA . TRP A 1 148 ? 4.480 -13.219 -22.242 1.00 63.12 148 TRP A CA 1
ATOM 1188 C C . TRP A 1 148 ? 3.782 -13.727 -23.514 1.00 63.12 148 TRP A C 1
AT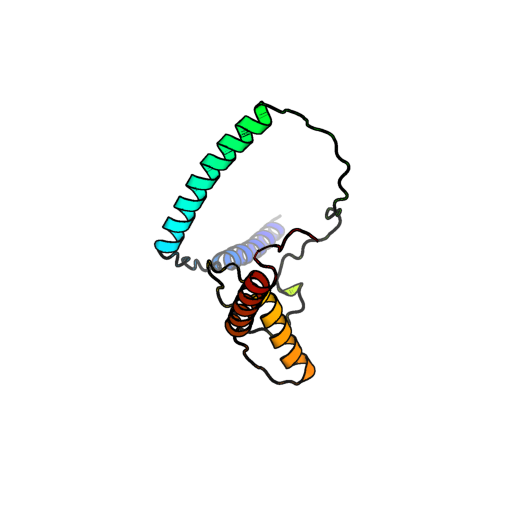OM 1190 O O . TRP A 1 148 ? 2.999 -12.999 -24.112 1.00 63.12 148 TRP A O 1
ATOM 1200 N N . ASN A 1 149 ? 4.029 -14.976 -23.916 1.00 51.38 149 ASN A N 1
ATOM 1201 C CA . ASN A 1 149 ? 3.458 -15.550 -25.136 1.00 51.38 149 ASN A CA 1
ATOM 1202 C C . ASN A 1 149 ? 2.079 -16.156 -24.827 1.00 51.38 149 ASN A C 1
ATOM 1204 O O . ASN A 1 149 ? 1.964 -17.370 -24.648 1.00 51.38 149 ASN A O 1
ATOM 1208 N N . GLY A 1 150 ? 1.072 -15.293 -24.688 1.00 46.09 150 GLY A N 1
ATOM 1209 C CA . GLY A 1 150 ? -0.350 -15.646 -24.657 1.00 46.09 150 GLY A CA 1
ATOM 1210 C C . GLY A 1 150 ? -1.036 -15.214 -25.939 1.00 46.09 150 GLY A C 1
ATOM 1211 O O . GLY A 1 150 ? -0.760 -14.075 -26.375 1.00 46.09 150 GLY A O 1
#

Sequence (150 aa):
MKKVYGILIAMAIPAILFAQQAKYVPEKRTGIIEELIRNADSAQAVEDSITSAIRAQNPEDSEYKVIRFDIGKLKRPTSLDDFKTQFHFPPLGQYRTGTCWCFSATSFLETEAARQSGCKVKLSEMYTVYHEYLEKARHFVRSRGNYWNG